Protein AF-A0A1Y6BTR0-F1 (afdb_monomer)

Secondary structure (DSSP, 8-state):
--------SSHHHHHHHHHHHHHHHHHHHHHHHTTTTTT--HHHHHHHHHHHHHHHHHHIIIIIS-TTTS-HHHHHHHHHHHHHHHHHHHHHHHHH-

Mean predicted aligned error: 8.69 Å

Foldseek 3Di:
DDDDDDPPDQVVVVVVLVVVLVVLVVVLVVCVVCVVVVVPDPVNNVVVNVVSVVVNVCSCVVRVVVLVVDDPVVVVVVVVVVVVVVVVVVVVVVVVD

Sequence (97 aa):
MSESHEAHGGTKLYWIFCVILCVITFLEWLIFEQREAWGVSKVVLVTSLSAFSLIKFVMVVGWYMHLKDDPKMIKNTFVLSLLLIIGIAAGLLALML

pLDDT: mean 81.95, std 14.0, range [37.91, 96.5]

Solvent-accessible surface area (backbone atoms only — not comparable to full-atom values): 5733 Å² total; per-residue (Å²): 133,88,89,81,90,82,93,77,80,63,64,66,60,55,52,52,53,48,52,51,50,52,51,52,52,52,49,49,50,50,54,64,70,43,28,75,83,68,68,56,50,68,67,60,49,53,53,50,53,52,49,53,52,50,52,50,50,53,52,41,48,45,63,73,63,42,47,72,81,48,59,69,67,64,43,49,53,52,52,49,54,52,52,50,52,51,50,52,52,51,51,52,50,64,73,75,106

Radius of gyration: 19.2 Å; Cα contacts (8 Å, |Δi|>4): 24; chains: 1; bounding box: 35×27×65 Å

Organism: NCBI:txid1513793

InterPro domains:
  IPR005171 Cytochrome C oxidase subunit IV, prokaryotes [PF03626] (15-88)

Structure (mmCIF, N/CA/C/O backbone):
data_AF-A0A1Y6BTR0-F1
#
_entry.id   AF-A0A1Y6BTR0-F1
#
loop_
_atom_site.group_PDB
_atom_site.id
_atom_site.type_symbol
_atom_site.label_atom_id
_atom_site.label_alt_id
_atom_site.label_comp_id
_atom_site.label_asym_id
_atom_site.label_entity_id
_atom_site.label_seq_id
_atom_site.pdbx_PDB_ins_code
_atom_site.Cartn_x
_atom_site.Cartn_y
_atom_site.Cartn_z
_atom_site.occupancy
_atom_site.B_iso_or_equiv
_atom_site.auth_seq_id
_atom_site.auth_comp_id
_atom_site.auth_asym_id
_atom_site.auth_atom_id
_atom_site.pdbx_PDB_model_num
ATOM 1 N N . MET A 1 1 ? -11.008 -4.369 -49.607 1.00 37.91 1 MET A N 1
ATOM 2 C CA . MET A 1 1 ? -10.038 -5.240 -48.917 1.00 37.91 1 MET A CA 1
ATOM 3 C C . MET A 1 1 ? -10.292 -5.068 -47.428 1.00 37.91 1 MET A C 1
ATOM 5 O O . MET A 1 1 ? -10.263 -3.939 -46.964 1.00 37.91 1 MET A O 1
ATOM 9 N N . SER A 1 2 ? -10.705 -6.129 -46.740 1.00 41.91 2 SER A N 1
ATOM 10 C CA . SER A 1 2 ? -10.963 -6.141 -45.297 1.00 41.91 2 SER A CA 1
ATOM 11 C C . SER A 1 2 ? -9.620 -6.200 -44.563 1.00 41.91 2 SER A C 1
ATOM 13 O O . SER A 1 2 ? -8.845 -7.116 -44.812 1.00 41.91 2 SER A O 1
ATOM 15 N N . GLU A 1 3 ? -9.351 -5.235 -43.682 1.00 44.56 3 GLU A N 1
ATOM 16 C CA . GLU A 1 3 ? -8.307 -5.340 -42.653 1.00 44.56 3 GLU A CA 1
ATOM 17 C C . GLU A 1 3 ? -8.990 -5.414 -41.287 1.00 44.56 3 GLU A C 1
ATOM 19 O O . GLU A 1 3 ? -9.218 -4.434 -40.582 1.00 44.56 3 GLU A O 1
ATOM 24 N N . SER A 1 4 ? -9.401 -6.631 -40.962 1.00 49.75 4 SER A N 1
ATOM 25 C CA . SER A 1 4 ? -9.686 -7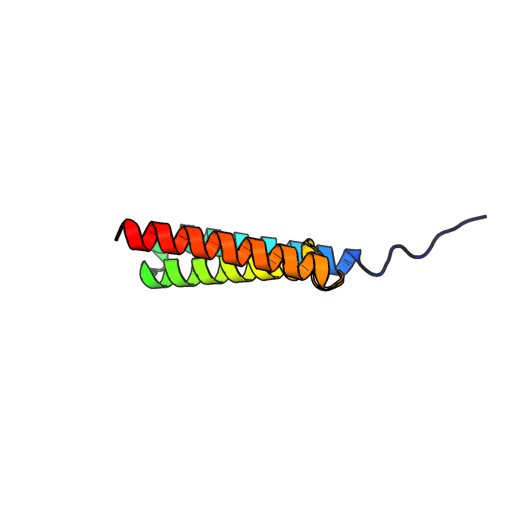.088 -39.610 1.00 49.75 4 SER A CA 1
ATOM 26 C C . SER A 1 4 ? -8.495 -7.914 -39.131 1.00 49.75 4 SER A C 1
ATOM 28 O O . SER A 1 4 ? -8.080 -8.793 -39.881 1.00 49.75 4 SER A O 1
ATOM 30 N N . HIS A 1 5 ? -8.073 -7.685 -37.879 1.00 48.03 5 HIS A N 1
ATOM 31 C CA . HIS A 1 5 ? -7.192 -8.494 -37.008 1.00 48.03 5 HIS A CA 1
ATOM 32 C C . HIS A 1 5 ? -5.844 -7.855 -36.628 1.00 48.03 5 HIS A C 1
ATOM 34 O O . HIS A 1 5 ? -4.852 -8.099 -37.293 1.00 48.03 5 HIS A O 1
ATOM 40 N N . GLU A 1 6 ? -5.815 -7.130 -35.493 1.00 45.94 6 GLU A N 1
ATOM 41 C CA . GLU A 1 6 ? -4.862 -7.374 -34.374 1.00 45.94 6 GLU A CA 1
ATOM 42 C C . GLU A 1 6 ? -5.111 -6.515 -33.103 1.00 45.94 6 GLU A C 1
ATOM 44 O O . GLU A 1 6 ? -4.220 -6.231 -32.312 1.00 45.94 6 GLU A O 1
ATOM 49 N N . ALA A 1 7 ? -6.363 -6.150 -32.806 1.00 47.81 7 ALA A N 1
ATOM 50 C CA . ALA A 1 7 ? -6.725 -5.442 -31.568 1.00 47.81 7 ALA A CA 1
ATOM 51 C C . ALA A 1 7 ? -7.012 -6.387 -30.372 1.00 47.81 7 ALA A C 1
ATOM 53 O O . ALA A 1 7 ? -7.991 -6.184 -29.653 1.00 47.81 7 ALA A O 1
ATOM 54 N N . HIS A 1 8 ? -6.257 -7.482 -30.182 1.00 49.53 8 HIS A N 1
ATOM 55 C CA . HIS A 1 8 ? -6.705 -8.599 -29.317 1.00 49.53 8 HIS A CA 1
ATOM 56 C C . HIS A 1 8 ? -5.747 -9.111 -28.223 1.00 49.53 8 HIS A C 1
ATOM 58 O O . HIS A 1 8 ? -6.055 -10.118 -27.587 1.00 49.53 8 HIS A O 1
ATOM 64 N N . GLY A 1 9 ? -4.650 -8.408 -27.919 1.00 47.00 9 GLY A N 1
ATOM 65 C CA . GLY A 1 9 ? -3.711 -8.827 -26.860 1.00 47.00 9 GLY A CA 1
ATOM 66 C C . GLY A 1 9 ? -3.855 -8.126 -25.498 1.00 47.00 9 GLY A C 1
ATOM 67 O O . GLY A 1 9 ? -3.708 -8.768 -24.463 1.00 47.00 9 GLY A O 1
ATOM 68 N N . GLY A 1 10 ? -4.151 -6.819 -25.472 1.00 57.19 10 GLY A N 1
ATOM 69 C CA . GLY A 1 10 ? -4.014 -5.999 -24.252 1.00 57.19 10 GLY A CA 1
ATOM 70 C C . GLY A 1 10 ? -5.302 -5.739 -23.459 1.00 57.19 10 GLY A C 1
ATOM 71 O O . GLY A 1 10 ? -5.277 -5.648 -22.233 1.00 57.19 10 GLY A O 1
ATOM 72 N N . THR A 1 11 ? -6.457 -5.660 -24.126 1.00 63.69 11 THR A N 1
ATOM 73 C CA . THR A 1 11 ? -7.702 -5.155 -23.511 1.00 63.69 11 THR A CA 1
ATOM 74 C C . THR A 1 11 ? -8.310 -6.109 -22.479 1.00 63.69 11 THR A C 1
ATOM 76 O O . THR A 1 11 ? -8.913 -5.664 -21.504 1.00 63.69 11 THR A O 1
ATOM 79 N N . LYS A 1 12 ? -8.136 -7.428 -22.651 1.00 72.62 12 LYS A N 1
ATOM 80 C CA . LYS A 1 12 ? -8.695 -8.426 -21.722 1.00 72.62 12 LYS A CA 1
ATOM 81 C C . LYS A 1 12 ? -8.057 -8.349 -20.337 1.00 72.62 12 LYS A C 1
ATOM 83 O O . LYS A 1 12 ? -8.777 -8.410 -19.347 1.00 72.62 12 LYS A O 1
ATOM 88 N N . LEU A 1 13 ? -6.735 -8.177 -20.260 1.00 77.94 13 LEU A N 1
ATOM 89 C CA . LEU A 1 13 ? -6.032 -8.046 -18.981 1.00 77.94 13 LEU A CA 1
ATOM 90 C C . LEU A 1 13 ? -6.469 -6.776 -18.248 1.00 77.94 13 LEU A C 1
ATOM 92 O O . LEU A 1 13 ? -6.815 -6.842 -17.074 1.00 77.94 13 LEU A O 1
ATOM 96 N N . TYR A 1 14 ? -6.571 -5.656 -18.963 1.00 77.62 14 TYR A N 1
ATOM 97 C CA . TYR A 1 14 ? -7.106 -4.403 -18.427 1.00 77.62 14 TYR A CA 1
ATOM 98 C C . TYR A 1 14 ? -8.493 -4.556 -17.803 1.00 77.62 14 TYR A C 1
ATOM 100 O O . TYR A 1 14 ? -8.743 -4.076 -16.699 1.00 77.62 14 TYR A O 1
ATOM 108 N N . TRP A 1 15 ? -9.392 -5.257 -18.490 1.00 82.94 15 TRP A N 1
ATOM 109 C CA . TRP A 1 15 ? -10.743 -5.479 -17.990 1.00 82.94 15 TRP A CA 1
ATOM 110 C C . TRP A 1 15 ? -10.760 -6.391 -16.754 1.00 82.94 15 TRP A C 1
ATOM 112 O O . TRP A 1 15 ? -11.510 -6.140 -15.815 1.00 82.94 15 TRP A O 1
ATOM 122 N N . ILE A 1 16 ? -9.877 -7.395 -16.701 1.00 86.50 16 ILE A N 1
ATOM 123 C CA . ILE A 1 16 ? -9.701 -8.260 -15.524 1.00 86.50 16 ILE A CA 1
ATOM 124 C C . ILE A 1 16 ? -9.231 -7.445 -14.312 1.00 86.50 16 ILE A C 1
ATOM 126 O O . ILE A 1 16 ? -9.836 -7.546 -13.245 1.00 86.50 16 ILE A O 1
ATOM 130 N N . PHE A 1 17 ? -8.205 -6.600 -14.466 1.00 87.25 17 PHE A N 1
ATOM 131 C CA . PHE A 1 17 ? -7.741 -5.727 -13.381 1.00 87.25 17 PHE A CA 1
ATOM 132 C C . PHE A 1 17 ? -8.819 -4.727 -12.948 1.00 87.25 17 PHE A C 1
ATOM 134 O O . P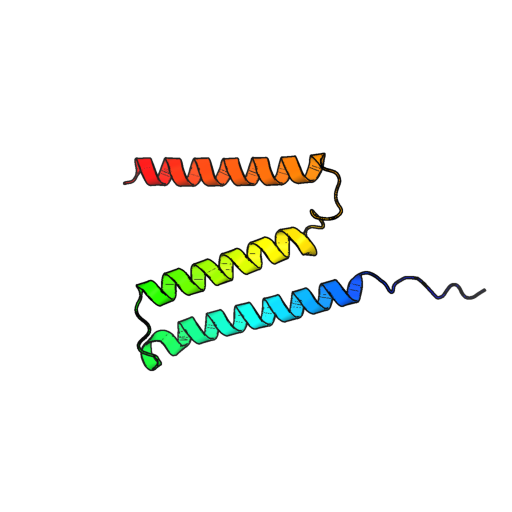HE A 1 17 ? -8.966 -4.492 -11.752 1.00 87.25 17 PHE A O 1
ATOM 141 N N . CYS A 1 18 ? -9.629 -4.221 -13.884 1.00 86.12 18 CYS A N 1
ATOM 142 C CA . CYS A 1 18 ? -10.778 -3.359 -13.588 1.00 86.12 18 CYS A CA 1
ATOM 143 C C . CYS A 1 18 ? -11.759 -4.038 -12.637 1.00 86.12 18 CYS A C 1
ATOM 145 O O . CYS A 1 18 ? -12.098 -3.501 -11.584 1.00 86.12 18 CYS A O 1
ATOM 147 N N . VAL A 1 19 ? -12.168 -5.259 -12.985 1.00 91.44 19 VAL A N 1
ATOM 148 C CA . VAL A 1 19 ? -13.106 -6.035 -12.175 1.00 91.44 19 VAL A CA 1
ATOM 149 C C . 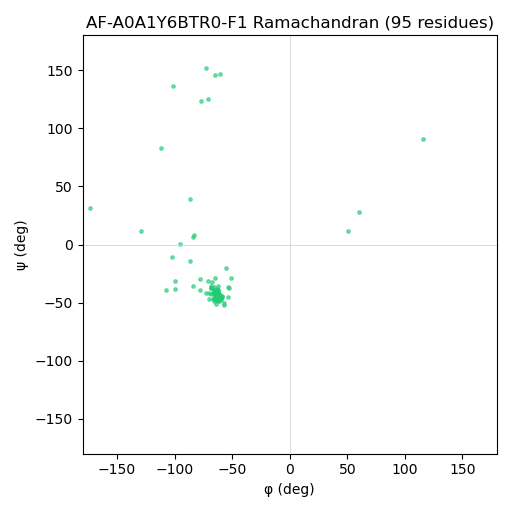VAL A 1 19 ? -12.507 -6.347 -10.808 1.00 91.44 19 VAL A C 1
ATOM 151 O O . VAL A 1 19 ? -13.194 -6.181 -9.805 1.00 91.44 19 VAL A O 1
ATOM 154 N N . ILE A 1 20 ? -11.227 -6.726 -10.734 1.00 91.06 20 ILE A N 1
ATOM 155 C CA . ILE A 1 20 ? -10.559 -6.982 -9.449 1.00 91.06 20 ILE A CA 1
ATOM 156 C C . ILE A 1 20 ? -10.563 -5.724 -8.569 1.00 91.06 20 ILE A C 1
ATOM 158 O O . ILE A 1 20 ? -10.913 -5.807 -7.393 1.00 91.06 20 ILE A O 1
ATOM 162 N N . LEU A 1 21 ? -10.238 -4.555 -9.127 1.00 91.06 21 LEU A N 1
ATOM 163 C CA . LEU A 1 21 ? -10.275 -3.284 -8.398 1.00 91.06 21 LEU A CA 1
ATOM 164 C C . LEU A 1 21 ? -11.688 -2.953 -7.901 1.00 91.06 21 LEU A C 1
ATOM 166 O O . LEU A 1 21 ? -11.849 -2.550 -6.746 1.00 91.06 21 LEU A O 1
ATOM 170 N N . CYS A 1 22 ? -12.712 -3.164 -8.732 1.00 91.75 22 CYS A N 1
ATOM 171 C CA . CYS A 1 22 ? -14.109 -2.987 -8.336 1.00 91.75 22 CYS A CA 1
ATOM 172 C C . CYS A 1 22 ? -14.500 -3.925 -7.187 1.00 91.75 22 CYS A C 1
ATOM 174 O O . CYS A 1 22 ? -15.102 -3.472 -6.216 1.00 91.75 22 CYS A O 1
ATOM 176 N N . VAL A 1 23 ? -14.122 -5.205 -7.259 1.00 94.25 23 VAL A N 1
ATOM 177 C CA . VAL A 1 23 ? -14.405 -6.192 -6.206 1.00 94.25 23 VAL A CA 1
ATOM 178 C C . VAL A 1 23 ? -13.713 -5.810 -4.899 1.00 94.25 23 VAL A C 1
ATOM 180 O O . VAL A 1 23 ? -14.362 -5.800 -3.858 1.00 94.25 23 VAL A O 1
ATOM 183 N N . ILE A 1 24 ? -12.429 -5.437 -4.939 1.00 92.06 24 ILE A N 1
ATOM 184 C CA . ILE A 1 24 ? -11.695 -4.993 -3.743 1.00 92.06 24 ILE A CA 1
ATOM 185 C C . ILE A 1 24 ? -12.374 -3.769 -3.117 1.00 92.06 24 ILE A C 1
ATOM 187 O O . ILE A 1 24 ? -12.572 -3.730 -1.906 1.00 92.06 24 ILE A O 1
ATOM 191 N N . THR A 1 25 ? -12.771 -2.798 -3.939 1.00 91.88 25 THR A N 1
ATOM 192 C CA . THR A 1 25 ? -13.425 -1.568 -3.465 1.00 91.88 25 THR A CA 1
ATOM 193 C C . THR A 1 25 ? -14.787 -1.860 -2.833 1.00 91.88 25 THR A C 1
ATOM 195 O O . THR A 1 25 ? -15.135 -1.298 -1.797 1.00 91.88 25 THR A O 1
ATOM 198 N N . PHE A 1 26 ? -15.552 -2.779 -3.422 1.00 92.25 26 PHE A N 1
ATOM 199 C CA . PHE A 1 26 ? -16.825 -3.213 -2.857 1.00 92.25 26 PHE A CA 1
ATOM 200 C C . PHE A 1 26 ? -16.642 -3.952 -1.523 1.00 92.25 26 PHE A C 1
ATOM 202 O O . PHE A 1 26 ? -17.393 -3.715 -0.579 1.00 92.25 26 PHE A O 1
ATOM 209 N N . LEU A 1 27 ? -15.615 -4.802 -1.414 1.00 90.38 27 LEU A N 1
ATOM 210 C CA . LEU A 1 27 ? -15.283 -5.496 -0.169 1.00 90.38 27 LEU A CA 1
ATOM 211 C C . LEU A 1 27 ? -14.858 -4.530 0.941 1.00 90.38 27 LEU A C 1
ATOM 213 O O . LEU A 1 27 ? -15.313 -4.682 2.069 1.00 90.38 27 LEU A O 1
ATOM 217 N N . GLU A 1 28 ? -14.033 -3.525 0.645 1.00 88.88 28 GLU A N 1
ATOM 218 C CA . GLU A 1 28 ? -13.688 -2.488 1.627 1.00 88.88 28 GLU A CA 1
ATOM 219 C C . GLU A 1 28 ? -14.921 -1.746 2.129 1.00 88.88 28 GLU A C 1
ATOM 221 O O . GLU A 1 28 ? -15.055 -1.534 3.334 1.00 88.88 28 GLU A O 1
ATOM 226 N N . TRP A 1 29 ? -15.820 -1.367 1.217 1.00 91.06 29 TRP A N 1
ATOM 227 C CA . TRP A 1 29 ? -17.061 -0.703 1.591 1.00 91.06 29 TRP A CA 1
ATOM 228 C C . TRP A 1 29 ? -17.901 -1.590 2.517 1.00 91.06 29 TRP A C 1
ATOM 230 O O . TRP A 1 29 ? -18.327 -1.131 3.573 1.00 91.06 29 TRP A O 1
ATOM 240 N N . LEU A 1 30 ? -18.052 -2.879 2.191 1.00 89.38 30 LEU A N 1
ATOM 241 C CA . LEU A 1 30 ? -18.761 -3.837 3.044 1.00 89.38 30 LEU A CA 1
ATOM 242 C C . LEU A 1 30 ? -18.121 -3.990 4.428 1.00 89.38 30 LEU A C 1
ATOM 244 O O . LEU A 1 30 ? -18.839 -4.002 5.424 1.00 89.38 30 LEU A O 1
ATOM 248 N N . ILE A 1 31 ? -16.790 -4.098 4.504 1.00 86.44 31 ILE A N 1
ATOM 249 C CA . ILE A 1 31 ? -16.055 -4.219 5.775 1.00 86.44 31 ILE A CA 1
ATOM 250 C C . ILE A 1 31 ? -16.245 -2.959 6.627 1.00 86.44 31 ILE A C 1
ATOM 252 O O . ILE A 1 31 ? -16.406 -3.048 7.844 1.00 86.44 31 ILE A O 1
ATOM 256 N N . PHE A 1 32 ? -16.236 -1.784 5.997 1.00 86.44 32 PHE A N 1
ATOM 257 C CA . PHE A 1 32 ? -16.433 -0.514 6.685 1.00 86.44 32 PHE A CA 1
ATOM 258 C C . PHE A 1 32 ? -17.872 -0.332 7.190 1.00 86.44 32 PHE A C 1
ATOM 260 O O . PHE A 1 32 ? -18.077 0.134 8.317 1.00 86.44 32 PHE A O 1
ATOM 267 N N . GLU A 1 33 ? -18.855 -0.715 6.377 1.00 87.50 33 GLU A N 1
ATOM 268 C CA . GLU A 1 33 ? -20.279 -0.611 6.701 1.00 87.50 33 GLU A CA 1
ATOM 269 C C . GLU A 1 33 ? -20.669 -1.611 7.800 1.00 87.50 33 GLU A C 1
ATOM 271 O O . GLU A 1 33 ? -21.260 -1.238 8.810 1.00 87.50 33 GLU A O 1
ATOM 276 N N . GLN A 1 34 ? -20.244 -2.872 7.676 1.00 85.69 34 GLN A N 1
ATOM 277 C CA . GLN A 1 34 ? -20.570 -3.948 8.621 1.00 85.69 34 GLN A CA 1
ATOM 278 C C . GLN A 1 34 ? -19.660 -3.986 9.860 1.00 85.69 34 GLN A C 1
ATOM 280 O O . GLN A 1 34 ? -19.746 -4.918 10.665 1.00 85.69 34 GLN A O 1
ATOM 285 N N . ARG A 1 35 ? -18.792 -2.983 10.052 1.00 81.00 35 ARG A N 1
ATOM 286 C CA . ARG A 1 35 ? -17.788 -2.961 11.133 1.00 81.00 35 ARG A CA 1
ATOM 287 C C . ARG A 1 35 ? -18.383 -3.199 12.526 1.00 81.00 35 ARG A C 1
ATOM 289 O O . ARG A 1 35 ? -17.761 -3.863 13.351 1.00 81.00 35 ARG A O 1
ATOM 296 N N . GLU A 1 36 ? -19.577 -2.659 12.778 1.00 76.56 36 GLU A N 1
ATOM 297 C CA . GLU A 1 36 ? -20.260 -2.739 14.075 1.00 76.56 36 GLU A CA 1
ATOM 298 C C . GLU A 1 36 ? -20.911 -4.110 14.269 1.00 76.56 36 GLU A C 1
ATOM 300 O O . GLU A 1 36 ? -20.806 -4.692 15.346 1.00 76.56 36 GLU A O 1
ATOM 305 N N . ALA A 1 37 ? -21.491 -4.672 13.205 1.00 77.50 37 ALA A N 1
ATOM 306 C CA . ALA A 1 37 ? -22.098 -5.999 13.219 1.00 77.50 37 ALA A CA 1
ATOM 307 C C . ALA A 1 37 ? -21.062 -7.121 13.406 1.00 77.50 37 ALA A C 1
ATOM 309 O O . ALA A 1 37 ? -21.365 -8.153 14.000 1.00 77.50 37 ALA A O 1
ATOM 310 N N . TRP A 1 38 ? -19.841 -6.938 12.898 1.00 75.56 38 TRP A N 1
ATOM 311 C CA . TRP A 1 38 ? -18.780 -7.955 12.927 1.00 75.56 38 TRP A CA 1
ATOM 312 C C . TRP A 1 38 ? -17.814 -7.800 14.110 1.00 75.56 38 TRP A C 1
ATOM 314 O O . TRP A 1 38 ? -16.870 -8.579 14.236 1.00 75.56 38 TRP A O 1
ATOM 324 N N . GLY A 1 39 ? -18.028 -6.804 14.979 1.00 78.31 39 GLY A N 1
ATOM 325 C CA . GLY A 1 39 ? -17.183 -6.566 16.153 1.00 78.31 39 GLY A CA 1
ATOM 326 C C . GLY A 1 39 ? -15.715 -6.288 15.805 1.00 78.31 39 GLY A C 1
ATOM 327 O O . GLY A 1 39 ? -14.820 -6.601 16.592 1.00 78.31 39 GLY A O 1
ATOM 328 N N . VAL A 1 40 ? -15.445 -5.738 14.617 1.00 80.19 40 VAL A N 1
ATOM 329 C CA . VAL A 1 40 ? -14.075 -5.526 14.134 1.00 80.19 40 VAL A CA 1
ATOM 330 C C . VAL A 1 40 ? -13.430 -4.404 14.939 1.00 80.19 40 VAL A C 1
ATOM 332 O O . VAL A 1 40 ? -13.945 -3.288 15.019 1.00 80.19 40 VAL A O 1
ATOM 335 N N . SER A 1 41 ? -12.270 -4.682 15.536 1.00 83.31 41 SER A N 1
ATOM 336 C CA . SER A 1 41 ? -11.537 -3.661 16.281 1.00 83.31 41 SER A CA 1
ATOM 337 C C . SER A 1 41 ? -11.065 -2.539 15.351 1.00 83.31 41 SER A C 1
ATOM 339 O O . SER A 1 41 ? -10.687 -2.775 14.201 1.00 83.31 41 SER A O 1
ATOM 341 N N . LYS A 1 42 ? -11.028 -1.300 15.863 1.00 82.00 42 LYS A N 1
ATOM 342 C CA . LYS A 1 42 ? -10.568 -0.131 15.087 1.00 82.00 42 LYS A CA 1
ATOM 343 C C . LYS A 1 42 ? -9.179 -0.344 14.481 1.00 82.00 42 LYS A C 1
ATOM 345 O O . LYS A 1 42 ? -8.932 0.083 13.362 1.00 82.00 42 LYS A O 1
ATOM 350 N N . VAL A 1 43 ? -8.293 -1.031 15.203 1.00 85.06 43 VAL A N 1
ATOM 351 C CA . VAL A 1 43 ? -6.932 -1.323 14.738 1.00 85.06 43 VAL A CA 1
ATOM 352 C C . VAL A 1 43 ? -6.954 -2.258 13.531 1.00 85.06 43 VAL A C 1
ATOM 354 O O . VAL A 1 43 ? -6.308 -1.960 12.533 1.00 85.06 43 VAL A O 1
ATOM 357 N N . VAL A 1 44 ? -7.727 -3.348 13.587 1.00 84.31 44 VAL A N 1
ATOM 358 C CA . VAL A 1 44 ? -7.844 -4.312 12.478 1.00 84.31 44 VAL A CA 1
ATOM 359 C C . VAL A 1 44 ? -8.516 -3.681 11.259 1.00 84.31 44 VAL A C 1
ATOM 361 O O . VAL A 1 44 ? -8.121 -3.944 10.124 1.00 84.31 44 VAL A O 1
ATOM 364 N N . LEU A 1 45 ? -9.495 -2.802 11.476 1.00 86.56 45 LEU A N 1
ATOM 365 C CA . LEU A 1 45 ? -10.137 -2.056 10.397 1.00 86.56 45 LEU A CA 1
ATOM 366 C C . LEU A 1 45 ? -9.130 -1.131 9.703 1.00 86.56 45 LEU A C 1
ATOM 368 O O . LEU A 1 45 ? -8.972 -1.196 8.488 1.00 86.56 45 LEU A O 1
ATOM 372 N N . VAL A 1 46 ? -8.399 -0.314 10.465 1.00 88.12 46 VAL A N 1
ATOM 373 C CA . VAL A 1 46 ? -7.421 0.624 9.894 1.00 88.12 46 VAL A CA 1
ATOM 374 C C . VAL A 1 46 ? -6.311 -0.115 9.148 1.00 88.12 46 VAL A C 1
ATOM 376 O O . VAL A 1 46 ? -5.961 0.290 8.039 1.00 88.12 46 VAL A O 1
ATOM 379 N N . THR A 1 47 ? -5.774 -1.208 9.697 1.00 88.12 47 THR A N 1
ATOM 380 C CA . THR A 1 47 ? -4.700 -1.965 9.033 1.00 88.12 47 THR A CA 1
ATOM 381 C C . THR A 1 47 ? -5.181 -2.669 7.767 1.00 88.12 47 THR A C 1
ATOM 383 O O . THR A 1 47 ? -4.497 -2.598 6.747 1.00 88.12 47 THR A O 1
ATOM 386 N N . SER A 1 48 ? -6.363 -3.293 7.791 1.00 85.94 48 SER A N 1
ATOM 387 C CA . SER A 1 48 ? -6.924 -3.973 6.616 1.00 85.94 48 SER A CA 1
ATOM 388 C C . SER A 1 48 ? -7.265 -3.000 5.486 1.00 85.94 48 SER A C 1
ATOM 390 O O . SER A 1 48 ? -6.818 -3.214 4.360 1.00 85.94 48 SER A O 1
ATOM 392 N N . LEU A 1 49 ? -7.964 -1.895 5.771 1.00 88.44 49 LEU A N 1
ATOM 393 C CA . LEU A 1 49 ? -8.284 -0.877 4.762 1.00 88.44 49 LEU A CA 1
ATOM 394 C C . LEU A 1 49 ? -7.015 -0.222 4.200 1.00 88.44 49 LEU A C 1
ATOM 396 O O . LEU A 1 49 ? -6.910 -0.003 2.994 1.00 88.44 49 LEU A O 1
ATOM 400 N N . SER A 1 50 ? -6.014 0.035 5.048 1.00 90.56 50 SER A N 1
ATOM 401 C CA . SER A 1 50 ? -4.724 0.564 4.587 1.00 90.56 50 SER A CA 1
ATOM 402 C C . SER A 1 50 ? -4.020 -0.413 3.640 1.00 90.56 50 SER A C 1
ATOM 404 O O . SER A 1 50 ? -3.490 -0.000 2.608 1.00 90.56 50 SER A O 1
ATOM 406 N N . ALA A 1 51 ? -4.053 -1.714 3.948 1.00 89.94 51 ALA A N 1
ATOM 407 C CA . ALA A 1 51 ? -3.477 -2.747 3.094 1.00 89.94 51 ALA A CA 1
ATOM 408 C C . ALA A 1 51 ? -4.213 -2.863 1.747 1.00 89.94 51 ALA A C 1
ATOM 410 O O . ALA A 1 51 ? -3.565 -2.882 0.701 1.00 89.94 51 ALA A O 1
ATOM 411 N N . PHE A 1 52 ? -5.551 -2.877 1.745 1.00 90.12 52 PHE A N 1
ATOM 412 C CA . PHE A 1 52 ? -6.341 -2.908 0.509 1.00 90.12 52 PHE A CA 1
ATOM 413 C C . PHE A 1 52 ? -6.107 -1.670 -0.365 1.00 90.12 52 PHE A C 1
ATOM 415 O O . PHE A 1 52 ? -5.946 -1.797 -1.582 1.00 90.12 52 PHE A O 1
ATOM 422 N N . SER A 1 53 ? -6.006 -0.487 0.245 1.00 90.69 53 SER A N 1
ATOM 423 C CA . SER A 1 53 ? -5.655 0.755 -0.449 1.00 90.69 53 SER A CA 1
ATOM 424 C C . SER A 1 53 ? -4.279 0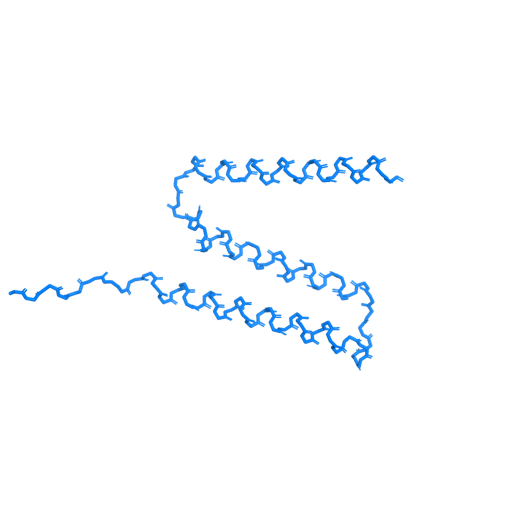.671 -1.121 1.00 90.69 53 SER A C 1
ATOM 426 O O . SER A 1 53 ? -4.149 0.976 -2.310 1.00 90.69 53 SER A O 1
ATOM 428 N N . LEU A 1 54 ? -3.267 0.157 -0.409 1.00 92.81 54 LEU A N 1
ATOM 429 C CA . LEU A 1 54 ? -1.919 -0.016 -0.953 1.00 92.81 54 LEU A CA 1
ATOM 430 C C . LEU A 1 54 ? -1.892 -1.006 -2.126 1.00 92.81 54 LEU A C 1
ATOM 432 O O . LEU A 1 54 ? -1.264 -0.737 -3.150 1.00 92.81 54 LEU A O 1
ATOM 436 N N . ILE A 1 55 ? -2.599 -2.132 -2.005 1.00 92.00 55 ILE A N 1
ATOM 437 C CA . ILE A 1 55 ? -2.685 -3.142 -3.068 1.00 92.00 55 ILE A CA 1
ATOM 438 C C . ILE A 1 55 ? -3.278 -2.527 -4.337 1.00 92.00 55 ILE A C 1
ATOM 440 O O . ILE A 1 55 ? -2.699 -2.672 -5.414 1.00 92.00 55 ILE A O 1
ATOM 444 N N . LYS A 1 56 ? -4.392 -1.795 -4.218 1.00 89.25 56 LYS A N 1
ATOM 445 C CA . LYS A 1 56 ? -5.016 -1.120 -5.365 1.00 89.25 56 LYS A CA 1
ATOM 446 C C . LYS A 1 56 ? -4.079 -0.098 -5.992 1.00 89.25 56 LYS A C 1
ATOM 448 O O . LYS A 1 56 ? -3.961 -0.068 -7.213 1.00 89.25 56 LYS A O 1
ATOM 453 N N . PHE A 1 57 ? -3.375 0.689 -5.177 1.00 90.44 57 PHE A N 1
ATOM 454 C CA . PHE A 1 57 ? -2.388 1.644 -5.672 1.00 90.44 57 PHE A CA 1
ATOM 455 C C . PHE A 1 57 ? -1.311 0.954 -6.520 1.00 90.44 57 PHE A C 1
ATOM 457 O O . PHE A 1 57 ? -1.093 1.346 -7.664 1.00 90.44 57 PHE A O 1
ATOM 464 N N . VAL A 1 58 ? -0.697 -0.122 -6.017 1.00 88.75 58 VAL A N 1
ATOM 465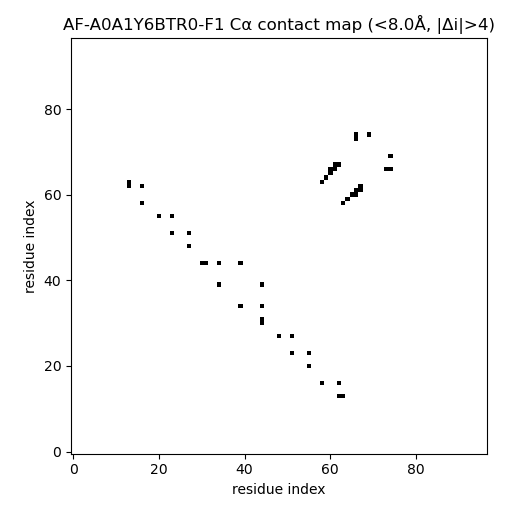 C CA . VAL A 1 58 ? 0.327 -0.876 -6.764 1.00 88.75 58 VAL A CA 1
ATOM 466 C C . VAL A 1 58 ? -0.248 -1.483 -8.045 1.00 88.75 58 VAL A C 1
ATOM 468 O O . VAL A 1 58 ? 0.406 -1.458 -9.087 1.00 88.75 58 VAL A O 1
ATOM 471 N N . MET A 1 59 ? -1.478 -1.994 -7.996 1.00 86.38 59 MET A N 1
ATOM 472 C CA . MET A 1 59 ? -2.151 -2.582 -9.154 1.00 86.38 59 MET A CA 1
ATOM 473 C C . MET A 1 59 ? -2.420 -1.533 -10.245 1.00 86.38 59 MET A C 1
ATOM 475 O O . MET A 1 59 ? -2.150 -1.788 -11.417 1.00 86.38 59 MET A O 1
ATOM 479 N N . VAL A 1 60 ? -2.871 -0.333 -9.865 1.00 87.81 60 VAL A N 1
ATOM 480 C CA . VAL A 1 60 ? -3.100 0.797 -10.782 1.00 87.81 60 VAL A CA 1
ATOM 481 C C . VAL A 1 60 ? -1.782 1.310 -11.363 1.00 87.81 60 VAL A C 1
ATOM 483 O O . VAL A 1 60 ? -1.665 1.476 -12.573 1.00 87.81 60 VAL A O 1
ATOM 486 N N . VAL A 1 61 ? -0.759 1.507 -10.535 1.00 85.50 61 VAL A N 1
ATOM 487 C CA . VAL A 1 61 ? 0.555 1.981 -10.994 1.00 85.50 61 VAL A CA 1
ATOM 488 C C . VAL A 1 61 ? 1.211 0.960 -11.929 1.00 85.50 61 VAL A C 1
ATOM 490 O O . VAL A 1 61 ? 1.741 1.327 -12.971 1.00 85.50 61 VAL A O 1
ATOM 493 N N . GLY A 1 62 ? 1.153 -0.329 -11.594 1.00 80.00 62 GLY A N 1
ATOM 494 C CA . GLY A 1 62 ? 1.788 -1.379 -12.388 1.00 80.00 62 GLY A CA 1
ATOM 495 C C . GLY A 1 62 ? 1.079 -1.674 -13.710 1.00 80.00 62 GLY A C 1
ATOM 496 O O . GLY A 1 62 ? 1.752 -1.864 -14.720 1.00 80.00 62 GLY A O 1
ATOM 497 N N . TRP A 1 63 ? -0.257 -1.725 -13.703 1.00 77.75 63 TRP A N 1
ATOM 498 C CA . TRP A 1 63 ? -1.038 -2.168 -14.861 1.00 77.75 63 TRP A CA 1
ATOM 499 C C . TRP A 1 63 ? -1.765 -1.045 -15.581 1.00 77.75 63 TRP A C 1
ATOM 501 O O . TRP A 1 63 ? -1.794 -1.069 -16.798 1.00 77.75 63 TRP A O 1
ATOM 511 N N . TYR A 1 64 ? -2.329 -0.058 -14.881 1.00 73.19 64 TYR A N 1
ATOM 512 C CA . TYR A 1 64 ? -3.073 1.024 -15.534 1.00 73.19 64 TYR A CA 1
ATOM 513 C C . TYR A 1 64 ? -2.182 2.154 -16.035 1.00 73.19 64 TYR A C 1
ATOM 515 O O . TYR A 1 64 ? -2.455 2.697 -17.102 1.00 73.19 64 TYR A O 1
ATOM 523 N N . MET A 1 65 ? -1.115 2.482 -15.305 1.00 77.62 65 MET A N 1
ATOM 524 C CA . MET A 1 65 ? -0.143 3.498 -15.719 1.00 77.62 65 MET A CA 1
ATOM 525 C C . MET A 1 65 ? 0.943 2.965 -16.664 1.00 77.62 65 MET A C 1
ATOM 527 O O . MET A 1 65 ? 1.877 3.702 -16.942 1.00 77.62 65 MET A O 1
ATOM 531 N N . HIS A 1 66 ? 0.851 1.710 -17.129 1.00 69.75 66 HIS A N 1
ATOM 532 C CA . HIS A 1 66 ? 1.822 1.042 -18.017 1.00 69.75 66 HIS A CA 1
ATOM 533 C C . HIS A 1 66 ? 3.305 1.106 -17.584 1.00 69.75 66 HIS A C 1
ATOM 535 O O . HIS A 1 66 ? 4.176 0.632 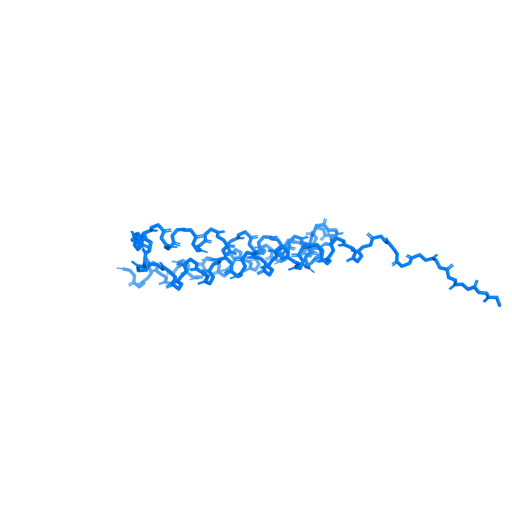-18.307 1.00 69.75 66 HIS A O 1
ATOM 541 N N . LEU A 1 67 ? 3.609 1.542 -16.354 1.00 68.62 67 LEU A N 1
ATOM 542 C CA . LEU A 1 67 ? 4.971 1.696 -15.818 1.00 68.62 67 LEU A CA 1
ATOM 543 C C . LEU A 1 67 ? 5.828 0.425 -15.878 1.00 68.62 67 LEU A C 1
ATOM 545 O O . LEU A 1 67 ? 7.055 0.490 -15.773 1.00 68.62 67 LEU A O 1
ATOM 549 N N . LYS A 1 68 ? 5.182 -0.737 -15.990 1.00 65.06 68 LYS A N 1
ATOM 550 C CA . LYS A 1 68 ? 5.831 -2.028 -16.199 1.00 65.06 68 LYS A CA 1
ATOM 551 C C . LYS A 1 68 ? 6.482 -2.145 -17.585 1.00 65.06 68 LYS A C 1
ATOM 553 O O . LYS A 1 68 ? 7.560 -2.729 -17.673 1.00 65.06 68 LYS A O 1
ATOM 558 N N . ASP A 1 69 ? 5.849 -1.590 -18.614 1.00 68.88 69 ASP A N 1
ATOM 559 C CA . ASP A 1 69 ? 6.267 -1.680 -20.018 1.00 68.88 69 ASP A CA 1
ATOM 560 C C . ASP A 1 69 ? 6.963 -0.389 -20.505 1.00 68.88 69 ASP A C 1
ATOM 562 O O . ASP A 1 69 ? 7.602 -0.380 -21.558 1.00 68.88 69 ASP A O 1
ATOM 566 N N . ASP A 1 70 ? 6.902 0.688 -19.716 1.00 72.94 70 ASP A N 1
ATOM 567 C CA . ASP A 1 70 ? 7.562 1.963 -19.998 1.00 72.94 70 ASP A CA 1
ATOM 568 C C . ASP A 1 70 ? 9.098 1.943 -19.814 1.00 72.94 70 ASP A C 1
ATOM 570 O O . ASP A 1 70 ? 9.654 1.229 -18.965 1.00 72.94 70 ASP A O 1
ATOM 574 N N . PRO A 1 71 ? 9.830 2.801 -20.555 1.00 80.25 71 PRO A N 1
ATOM 575 C CA . PRO A 1 71 ? 11.263 2.974 -20.381 1.00 80.25 71 PRO A CA 1
ATOM 576 C C . PRO A 1 71 ? 11.615 3.457 -18.967 1.00 80.25 71 PRO A C 1
ATOM 578 O O . PRO A 1 71 ? 10.917 4.261 -18.343 1.00 80.25 71 PRO A O 1
ATOM 581 N N . LYS A 1 72 ? 12.785 3.016 -18.482 1.00 76.88 72 LYS A N 1
ATOM 582 C CA . LYS A 1 72 ? 13.285 3.264 -17.113 1.00 76.88 72 LYS A CA 1
ATOM 583 C C . LYS A 1 72 ? 13.245 4.740 -16.694 1.00 76.88 72 LYS A C 1
ATOM 585 O O . LYS A 1 72 ? 13.101 5.021 -15.511 1.00 76.88 72 LYS A O 1
ATOM 590 N N . MET A 1 73 ? 13.35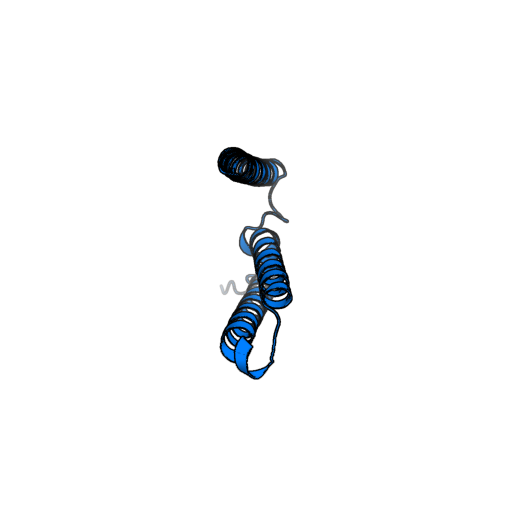1 5.670 -17.644 1.00 78.06 73 MET A N 1
ATOM 591 C CA . MET A 1 73 ? 13.295 7.108 -17.380 1.00 78.06 73 MET A CA 1
ATOM 592 C C . MET A 1 73 ? 11.933 7.550 -16.819 1.00 78.06 73 MET A C 1
ATOM 594 O O . MET A 1 73 ? 11.900 8.205 -15.783 1.00 78.06 73 MET A O 1
ATOM 598 N N . ILE A 1 74 ? 10.821 7.130 -17.434 1.00 79.31 74 ILE A N 1
ATOM 599 C CA . ILE A 1 74 ? 9.458 7.488 -16.996 1.00 79.31 74 ILE A CA 1
ATOM 600 C C . ILE A 1 74 ? 9.163 6.861 -15.630 1.00 79.31 74 ILE A C 1
ATOM 602 O O . ILE A 1 74 ? 8.658 7.524 -14.722 1.00 79.31 74 ILE A O 1
ATOM 606 N N . LYS A 1 75 ? 9.584 5.604 -15.445 1.00 83.00 75 LYS A N 1
ATOM 607 C CA . LYS A 1 75 ? 9.464 4.910 -14.161 1.00 83.00 75 LYS A CA 1
ATOM 608 C C . LYS A 1 75 ? 10.217 5.610 -13.038 1.00 83.00 75 LYS A C 1
ATOM 610 O O . LYS A 1 75 ? 9.677 5.770 -11.945 1.00 83.00 75 LYS A O 1
ATOM 615 N N . ASN A 1 76 ? 11.443 6.054 -13.300 1.00 83.44 76 ASN A N 1
ATOM 616 C CA . ASN A 1 76 ? 12.244 6.751 -12.302 1.00 83.44 76 ASN A CA 1
ATOM 617 C C . ASN A 1 76 ? 11.642 8.110 -11.929 1.00 83.44 76 ASN A C 1
ATOM 619 O O . ASN A 1 76 ? 11.647 8.448 -10.749 1.00 83.44 76 ASN A O 1
ATOM 623 N N . THR A 1 77 ? 11.082 8.858 -12.885 1.00 86.31 77 THR A N 1
ATOM 624 C CA . THR A 1 77 ? 10.400 10.127 -12.590 1.00 86.31 77 THR A CA 1
ATOM 625 C C . THR A 1 77 ? 9.189 9.914 -11.683 1.00 86.31 77 THR A C 1
ATOM 627 O O . THR A 1 77 ? 9.040 10.633 -10.698 1.00 86.31 77 THR A O 1
ATOM 630 N N . PHE A 1 78 ? 8.376 8.883 -11.939 1.00 86.75 78 PHE A N 1
ATOM 631 C CA . PHE A 1 78 ? 7.244 8.545 -11.072 1.00 86.75 78 PHE A CA 1
ATOM 632 C C . PHE A 1 78 ? 7.688 8.186 -9.646 1.00 86.75 78 PHE A C 1
ATOM 634 O O . PHE A 1 78 ? 7.161 8.722 -8.671 1.00 86.75 78 PHE A O 1
ATOM 641 N N . VAL A 1 79 ? 8.691 7.310 -9.514 1.00 87.88 79 VAL A N 1
ATOM 642 C CA . VAL A 1 79 ? 9.218 6.898 -8.203 1.00 87.88 79 VAL A CA 1
ATOM 643 C C . VAL A 1 79 ? 9.833 8.082 -7.457 1.00 87.88 79 VAL A C 1
ATOM 645 O O . VAL A 1 79 ? 9.648 8.197 -6.248 1.00 87.88 79 VAL A O 1
ATOM 648 N N . LEU A 1 80 ? 10.517 8.988 -8.157 1.00 92.75 80 LEU A N 1
ATOM 649 C CA . LEU A 1 80 ? 11.085 10.192 -7.558 1.00 92.75 80 LEU A CA 1
ATOM 650 C C . LEU A 1 80 ? 9.991 11.099 -6.984 1.00 92.75 80 LEU A C 1
ATOM 652 O O . LEU A 1 80 ? 10.097 11.528 -5.837 1.00 92.75 80 LEU A O 1
ATOM 656 N N . SER A 1 81 ? 8.921 11.345 -7.745 1.00 90.50 81 SER A N 1
ATOM 657 C CA . SER A 1 81 ? 7.769 12.115 -7.266 1.00 90.50 81 SER A CA 1
ATOM 658 C C . SER A 1 81 ? 7.078 11.438 -6.079 1.00 90.50 81 SER A C 1
ATOM 660 O O . SER A 1 81 ? 6.700 12.120 -5.127 1.00 90.50 81 SER A O 1
ATOM 662 N N . LEU A 1 82 ? 6.964 10.105 -6.093 1.00 92.00 82 LEU A N 1
ATOM 663 C CA . LEU A 1 82 ? 6.396 9.334 -4.987 1.00 92.00 82 LEU A CA 1
ATOM 664 C C . LEU A 1 82 ? 7.249 9.446 -3.712 1.00 92.00 82 LEU A C 1
ATOM 666 O O . LEU A 1 82 ? 6.720 9.693 -2.632 1.00 92.00 82 LEU A O 1
ATOM 670 N N . LEU A 1 83 ? 8.572 9.312 -3.825 1.00 94.06 83 LEU A N 1
ATOM 671 C CA . LEU A 1 83 ? 9.482 9.475 -2.688 1.00 94.06 83 LEU A CA 1
ATOM 672 C C . LEU A 1 83 ? 9.454 10.900 -2.137 1.00 94.06 83 LEU A C 1
ATOM 674 O O . LEU A 1 83 ? 9.462 11.089 -0.923 1.00 94.06 83 LEU A O 1
ATOM 678 N N . LEU A 1 84 ? 9.384 11.894 -3.021 1.00 96.19 84 LEU A N 1
ATOM 679 C CA . LEU A 1 84 ? 9.330 13.297 -2.636 1.00 96.19 84 LEU A CA 1
ATOM 680 C C . LEU A 1 84 ? 8.057 13.605 -1.839 1.00 96.19 84 LEU A C 1
ATOM 682 O O . LEU A 1 84 ? 8.150 14.201 -0.768 1.00 96.19 84 LEU A O 1
ATOM 686 N N . ILE A 1 85 ? 6.882 13.156 -2.297 1.00 95.00 85 ILE A N 1
ATOM 687 C CA . ILE A 1 85 ? 5.632 13.418 -1.569 1.00 95.00 85 ILE A CA 1
ATOM 688 C C . ILE A 1 85 ? 5.561 12.663 -0.240 1.00 95.00 85 ILE A C 1
ATOM 690 O O . ILE A 1 85 ? 5.112 13.233 0.752 1.00 95.00 85 ILE A O 1
ATOM 694 N N . ILE A 1 86 ? 6.068 11.425 -0.186 1.00 94.81 86 ILE A N 1
ATOM 695 C CA . ILE A 1 86 ? 6.179 10.665 1.067 1.00 94.81 86 ILE A CA 1
ATOM 696 C C . ILE A 1 86 ? 7.110 11.390 2.042 1.00 94.81 86 ILE A C 1
ATOM 698 O O . ILE A 1 86 ? 6.767 11.537 3.212 1.00 94.81 86 ILE A O 1
ATOM 702 N N . GLY A 1 87 ? 8.256 11.885 1.567 1.00 95.81 87 GLY A N 1
ATOM 703 C CA . GLY A 1 87 ? 9.212 12.628 2.385 1.00 95.81 87 GLY A CA 1
ATOM 704 C C . GLY A 1 87 ? 8.620 13.914 2.959 1.00 95.81 87 GLY A C 1
ATOM 705 O O . GLY A 1 87 ? 8.764 14.173 4.151 1.00 95.81 87 GLY A O 1
ATOM 706 N N . ILE A 1 88 ? 7.898 14.687 2.142 1.00 96.12 88 ILE A N 1
ATOM 707 C CA . ILE A 1 88 ? 7.219 15.907 2.599 1.00 96.12 88 ILE A CA 1
ATOM 708 C C . ILE A 1 88 ? 6.127 15.571 3.618 1.00 96.12 88 ILE A C 1
ATOM 710 O O . ILE A 1 88 ? 6.078 16.189 4.679 1.00 96.12 88 ILE A O 1
ATOM 714 N N . ALA A 1 89 ? 5.275 14.583 3.332 1.00 94.62 89 ALA A N 1
ATOM 715 C CA . ALA A 1 89 ? 4.205 14.178 4.241 1.00 94.62 89 ALA A CA 1
ATOM 716 C C . ALA A 1 89 ? 4.755 13.679 5.587 1.00 94.62 89 ALA A C 1
ATOM 718 O O . ALA A 1 89 ? 4.257 14.073 6.640 1.00 94.62 89 ALA A O 1
ATOM 719 N N . ALA A 1 90 ? 5.813 12.864 5.560 1.00 94.69 90 ALA A N 1
ATOM 720 C CA . ALA A 1 90 ? 6.482 12.374 6.760 1.00 94.69 90 ALA A CA 1
ATOM 721 C C . ALA A 1 90 ? 7.158 13.506 7.548 1.00 94.69 90 ALA A C 1
ATOM 723 O O . ALA A 1 90 ? 7.045 13.542 8.769 1.00 94.69 90 ALA A O 1
ATOM 724 N N . GLY A 1 91 ? 7.817 14.448 6.865 1.00 96.50 91 GLY A N 1
ATOM 725 C CA . GLY A 1 91 ? 8.438 15.611 7.501 1.00 96.50 91 GLY A CA 1
ATOM 726 C C . GLY A 1 91 ? 7.418 16.531 8.174 1.00 96.50 91 GLY A C 1
ATOM 727 O O . GLY A 1 91 ? 7.634 16.963 9.302 1.00 96.50 91 GLY A O 1
ATOM 728 N N . LEU A 1 92 ? 6.280 16.781 7.519 1.00 95.56 92 LEU A N 1
ATOM 729 C CA . LEU A 1 92 ? 5.176 17.547 8.101 1.00 95.56 92 LEU A CA 1
ATOM 730 C C . LEU A 1 92 ? 4.569 16.837 9.313 1.00 95.56 92 LEU A C 1
ATOM 732 O O . LEU A 1 92 ? 4.363 17.474 10.341 1.00 95.56 92 LEU A O 1
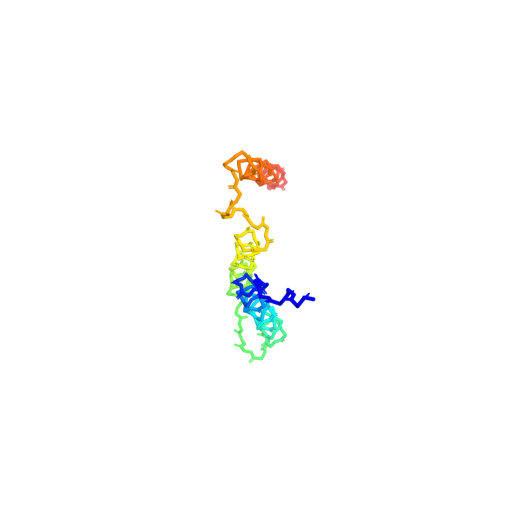ATOM 736 N N . LEU A 1 93 ? 4.329 15.526 9.217 1.00 95.69 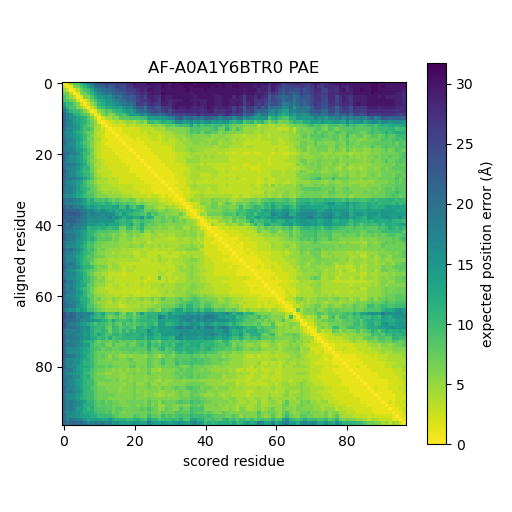93 LEU A N 1
ATOM 737 C CA . LEU A 1 93 ? 3.848 14.733 10.349 1.00 95.69 93 LEU A CA 1
ATOM 738 C C . LEU A 1 93 ? 4.826 14.777 11.522 1.00 95.69 93 LEU A C 1
ATOM 740 O O . LEU A 1 93 ? 4.387 14.993 12.641 1.00 95.69 93 LEU A O 1
ATOM 744 N N . ALA A 1 94 ? 6.129 14.628 11.274 1.00 95.31 94 ALA A N 1
ATOM 745 C CA . ALA A 1 94 ? 7.154 14.692 12.314 1.00 95.31 94 ALA A CA 1
ATOM 746 C C . ALA A 1 94 ? 7.264 16.077 12.974 1.00 95.31 94 ALA A C 1
ATOM 748 O O . ALA A 1 94 ? 7.644 16.156 14.134 1.00 95.31 94 ALA A O 1
ATOM 749 N N . LEU A 1 95 ? 6.946 17.156 12.250 1.00 96.19 95 LEU A N 1
ATOM 750 C CA . LEU A 1 95 ? 6.921 18.516 12.796 1.00 96.19 95 LEU A CA 1
ATOM 751 C C . LEU A 1 95 ? 5.653 18.797 13.618 1.00 96.19 95 LEU A C 1
ATOM 753 O O . LEU A 1 95 ? 5.688 19.623 14.525 1.00 96.19 95 LEU A O 1
ATOM 757 N N . MET A 1 96 ? 4.536 18.151 13.275 1.00 89.88 96 MET A N 1
ATOM 758 C CA . MET A 1 96 ? 3.251 18.288 13.972 1.00 89.88 96 MET A CA 1
ATOM 759 C C . MET A 1 96 ? 3.086 17.342 15.173 1.00 89.88 96 MET A C 1
ATOM 761 O O . MET A 1 96 ? 2.137 17.531 15.937 1.00 89.88 96 MET A O 1
ATOM 765 N N . LEU A 1 97 ? 3.943 16.324 15.306 1.00 86.31 97 LEU A N 1
ATOM 766 C CA . LEU A 1 97 ? 3.960 15.364 16.418 1.00 86.31 97 LEU A CA 1
ATOM 767 C C . LEU A 1 97 ? 4.730 15.917 17.623 1.00 86.31 97 LEU A C 1
ATOM 769 O O . LEU A 1 97 ? 4.271 15.659 18.758 1.00 86.31 97 LEU A O 1
#

Nearest PDB structures (foldseek):
  2f6m-assembly2_D  TM=7.908E-01  e=7.703E+00  Saccharomyces cerevisiae
  6vme-assembly5_N  TM=7.724E-01  e=8.824E+00  Homo sapiens